Protein AF-A0A091CDE0-F1 (afdb_monomer_lite)

pLDDT: mean 95.18, std 4.23, range [71.25, 98.69]

Secondary structure (DSSP, 8-state):
--HHHHHHHHHHHHHHHHHGGGG-SSHHHHHHHHHHHHHHHHHHHHHHHHT--PPPTTS-S---HHHHHHHHHHHHHHHHHHHHHHHHHHHHTT--SS-HHHHHHHHHHHH-TTHHHIIIIIHHHHHIIIIIIIHHHHHHTTT-HHHHHHHHHHHHHHHT-SS-HHHHHHHHHHHHTT-

InterPro domains:
  IPR003675 CAAX prenyl protease 2/Lysostaphin resistance protein A-like domain [PF02517] (112-179)
  IPR052710 CAAX motif-specific protease [PTHR36435] (24-179)

Radius of gyration: 16.87 Å; chains: 1; bounding box: 42×38×42 Å

Structure (mmCIF, N/CA/C/O backbone):
data_AF-A0A091CDE0-F1
#
_entry.id   AF-A0A091CDE0-F1
#
loop_
_atom_site.group_PDB
_atom_site.id
_atom_site.type_symbol
_atom_site.label_atom_id
_atom_site.label_alt_id
_atom_site.label_comp_id
_atom_site.label_asym_id
_atom_site.label_entity_id
_atom_site.label_seq_id
_atom_site.pdbx_PDB_ins_code
_atom_site.Cartn_x
_atom_site.Cartn_y
_atom_site.Cartn_z
_atom_site.occupancy
_atom_site.B_iso_or_equiv
_atom_site.auth_seq_id
_atom_site.auth_comp_id
_atom_site.auth_asym_id
_atom_site.auth_atom_id
_atom_site.pdbx_PDB_model_num
ATOM 1 N N . MET A 1 1 ? 10.841 12.534 -13.797 1.00 86.00 1 MET A N 1
ATOM 2 C CA . MET A 1 1 ? 11.511 13.018 -12.560 1.00 86.00 1 MET A CA 1
ATOM 3 C C . MET A 1 1 ? 12.587 12.010 -12.140 1.00 86.00 1 MET A C 1
ATOM 5 O O . MET A 1 1 ? 12.457 10.845 -12.487 1.00 86.00 1 MET A O 1
ATOM 9 N N . SER A 1 2 ? 13.660 12.401 -11.434 1.00 90.38 2 SER A N 1
ATOM 10 C CA . SER A 1 2 ? 14.624 11.398 -10.933 1.00 90.38 2 SER A CA 1
ATOM 11 C C . SER A 1 2 ? 13.955 10.455 -9.927 1.00 90.38 2 SER A C 1
ATOM 13 O O . SER A 1 2 ? 13.035 10.876 -9.219 1.00 90.38 2 SER A O 1
ATOM 15 N N . ILE A 1 3 ? 14.416 9.200 -9.843 1.00 90.62 3 ILE A N 1
ATOM 16 C CA . ILE A 1 3 ? 13.847 8.210 -8.913 1.00 90.62 3 ILE A CA 1
ATOM 17 C C . ILE A 1 3 ? 13.891 8.711 -7.465 1.00 90.62 3 ILE A C 1
ATOM 19 O O . ILE A 1 3 ? 12.894 8.641 -6.767 1.00 90.62 3 ILE A O 1
ATOM 23 N N . GLN A 1 4 ? 14.982 9.366 -7.064 1.00 91.19 4 GLN A N 1
ATOM 24 C CA . GLN A 1 4 ? 15.152 9.941 -5.725 1.00 91.19 4 GLN A CA 1
ATOM 25 C C . GLN A 1 4 ? 14.082 10.988 -5.386 1.00 91.19 4 GLN A C 1
ATOM 27 O O . GLN A 1 4 ? 13.501 10.956 -4.304 1.00 91.19 4 GLN A O 1
ATOM 32 N N . LYS A 1 5 ? 13.789 11.912 -6.314 1.00 93.00 5 LYS A N 1
ATOM 33 C CA . LYS A 1 5 ? 12.754 12.936 -6.103 1.00 93.00 5 LYS A CA 1
ATOM 34 C C . LYS A 1 5 ? 11.362 12.306 -6.064 1.00 93.00 5 LYS A C 1
ATOM 36 O O . LYS A 1 5 ? 10.558 12.673 -5.215 1.00 93.00 5 LYS A O 1
ATOM 41 N N . TYR A 1 6 ? 11.092 11.339 -6.941 1.00 95.38 6 TYR A N 1
ATOM 42 C CA . TYR A 1 6 ? 9.847 10.570 -6.911 1.00 95.38 6 TYR A CA 1
ATOM 43 C C . TYR A 1 6 ? 9.654 9.835 -5.589 1.00 95.38 6 TYR A C 1
ATOM 45 O O . TYR A 1 6 ? 8.596 9.973 -4.976 1.00 95.38 6 TYR A O 1
ATOM 53 N N . SER A 1 7 ? 10.677 9.115 -5.127 1.00 95.81 7 SER A N 1
ATOM 54 C CA . SER A 1 7 ? 10.634 8.388 -3.866 1.00 95.81 7 SER A CA 1
ATOM 55 C C . SER A 1 7 ? 10.387 9.335 -2.698 1.00 95.81 7 SER A C 1
ATOM 57 O O . SER A 1 7 ? 9.494 9.079 -1.897 1.00 95.81 7 SER A O 1
ATOM 59 N N . LEU A 1 8 ? 11.095 10.469 -2.646 1.00 96.06 8 LEU A N 1
ATOM 60 C CA . LEU A 1 8 ? 10.907 11.480 -1.606 1.00 96.06 8 LEU A CA 1
ATOM 61 C C . LEU A 1 8 ? 9.466 12.006 -1.565 1.00 96.06 8 LEU A C 1
ATOM 63 O O . LEU A 1 8 ? 8.851 12.003 -0.503 1.00 96.06 8 LEU A O 1
ATOM 67 N N . PHE A 1 9 ? 8.914 12.439 -2.704 1.00 97.19 9 PHE A N 1
ATOM 68 C CA . PHE A 1 9 ? 7.550 12.972 -2.746 1.00 97.19 9 PHE A CA 1
ATOM 69 C C . PHE A 1 9 ? 6.497 11.908 -2.430 1.00 97.19 9 PHE A C 1
ATOM 71 O O . PHE A 1 9 ? 5.552 12.195 -1.702 1.00 97.19 9 PHE A O 1
ATOM 78 N N . THR A 1 10 ? 6.673 10.680 -2.920 1.00 97.81 10 THR A N 1
ATOM 79 C CA . THR A 1 10 ? 5.754 9.566 -2.641 1.00 97.81 10 THR A CA 1
ATOM 80 C C . THR A 1 10 ? 5.746 9.228 -1.150 1.00 97.81 10 THR A C 1
ATOM 82 O O . THR A 1 10 ? 4.685 9.166 -0.536 1.00 97.81 10 THR A O 1
ATOM 85 N N . ILE A 1 11 ? 6.923 9.096 -0.530 1.00 98.12 11 ILE A N 1
ATOM 86 C CA . ILE A 1 11 ? 7.050 8.831 0.910 1.00 98.12 11 ILE A CA 1
ATOM 87 C C . ILE A 1 11 ? 6.465 9.990 1.726 1.00 98.12 11 ILE A C 1
ATOM 89 O O . ILE A 1 11 ? 5.747 9.755 2.694 1.00 98.12 11 ILE A O 1
ATOM 93 N N . LEU A 1 12 ? 6.709 11.241 1.325 1.00 98.25 12 LEU A N 1
ATOM 94 C CA . LEU A 1 12 ? 6.153 12.408 2.010 1.00 98.25 12 LEU A CA 1
ATOM 95 C C . LEU A 1 12 ? 4.619 12.431 1.948 1.00 98.25 12 LEU A C 1
ATOM 97 O O . LEU A 1 12 ? 3.977 12.653 2.972 1.00 98.25 12 LEU A O 1
ATOM 101 N N . LEU A 1 13 ? 4.029 12.169 0.777 1.00 98.38 13 LEU A N 1
ATOM 102 C CA . LEU A 1 13 ? 2.575 12.068 0.620 1.00 98.38 13 LEU A CA 1
ATOM 103 C C . LEU A 1 13 ? 1.995 10.965 1.509 1.00 98.38 13 LEU A C 1
ATOM 105 O O . LEU A 1 13 ? 0.970 11.186 2.152 1.00 98.38 13 LEU A O 1
ATOM 109 N N . TYR A 1 14 ? 2.668 9.815 1.590 1.00 98.31 14 TYR A N 1
ATOM 110 C CA . TYR A 1 14 ? 2.259 8.723 2.468 1.00 98.31 14 TYR A CA 1
ATOM 111 C C . TYR A 1 14 ? 2.285 9.128 3.938 1.00 98.31 14 TYR A C 1
ATOM 113 O O . TYR A 1 14 ? 1.293 8.949 4.630 1.00 98.31 14 TYR A O 1
ATOM 121 N N . ILE A 1 15 ? 3.385 9.725 4.406 1.00 98.06 15 ILE A N 1
ATOM 122 C CA . ILE A 1 15 ? 3.530 10.193 5.792 1.00 98.06 15 ILE A CA 1
ATOM 123 C C . ILE A 1 15 ? 2.433 11.210 6.127 1.00 98.06 15 ILE A C 1
ATOM 125 O O . ILE A 1 15 ? 1.792 11.095 7.169 1.00 98.06 15 ILE A O 1
ATOM 129 N N . ILE A 1 16 ? 2.172 12.174 5.240 1.00 98.25 16 ILE A N 1
ATOM 130 C CA . ILE A 1 16 ? 1.110 13.168 5.439 1.00 98.25 16 ILE A CA 1
ATOM 131 C C . ILE A 1 16 ? -0.255 12.482 5.549 1.00 98.25 16 ILE A C 1
ATOM 133 O O . ILE A 1 16 ? -0.997 12.763 6.487 1.00 98.25 16 ILE A O 1
ATOM 137 N N . ALA A 1 17 ? -0.585 11.576 4.626 1.00 98.19 17 ALA A N 1
ATOM 138 C CA . ALA A 1 17 ? -1.868 10.880 4.633 1.00 98.19 17 ALA A CA 1
ATOM 139 C C . ALA A 1 17 ? -2.025 9.932 5.835 1.00 98.19 17 ALA A C 1
ATOM 141 O O . ALA A 1 17 ? -3.109 9.853 6.413 1.00 98.19 17 ALA A O 1
ATOM 142 N N . PHE A 1 18 ? -0.947 9.256 6.241 1.00 96.62 18 PHE A N 1
ATOM 143 C CA . PHE A 1 18 ? -0.911 8.328 7.370 1.00 96.62 18 PHE A CA 1
ATOM 144 C C . PHE A 1 18 ? -1.087 9.046 8.711 1.00 96.62 18 PHE A C 1
ATOM 146 O O . PHE A 1 18 ? -1.858 8.593 9.552 1.00 96.62 18 PHE A O 1
ATOM 153 N N . PHE A 1 19 ? -0.420 10.187 8.906 1.00 97.31 19 PHE A N 1
ATOM 154 C CA . PHE A 1 19 ? -0.471 10.939 10.163 1.00 97.31 19 PHE A CA 1
ATOM 155 C C . PHE A 1 19 ? -1.555 12.024 10.208 1.00 97.31 19 PHE A C 1
ATOM 157 O O . PHE A 1 19 ? -1.829 12.552 11.286 1.00 97.31 19 PHE A O 1
ATOM 164 N N . SER A 1 20 ? -2.235 12.338 9.097 1.00 97.19 20 SER A N 1
ATOM 165 C CA . SER A 1 20 ? -3.336 13.313 9.095 1.00 97.19 20 SER A CA 1
ATOM 166 C C . SER A 1 20 ? -4.438 13.052 10.137 1.00 97.19 20 SER A C 1
ATOM 168 O O . SER A 1 20 ? -4.946 14.029 10.692 1.00 97.19 20 SER A O 1
ATOM 170 N N . PRO A 1 21 ? -4.814 11.797 10.474 1.00 96.44 21 PRO A N 1
ATOM 171 C CA . PRO A 1 21 ? -5.865 11.543 11.458 1.00 96.44 21 PRO A CA 1
ATOM 172 C C . PRO A 1 21 ? -5.508 11.971 12.892 1.00 96.44 21 PRO A C 1
ATOM 174 O O . PRO A 1 21 ? -6.423 12.100 13.704 1.00 96.44 21 PRO A O 1
ATOM 177 N N . ILE A 1 22 ? -4.227 12.234 13.207 1.00 96.19 22 ILE A N 1
ATOM 178 C CA . ILE A 1 22 ? -3.777 12.730 14.527 1.00 96.19 22 ILE A CA 1
ATOM 179 C C . ILE A 1 22 ? -4.340 14.122 14.831 1.00 96.19 22 ILE A C 1
ATOM 181 O O . ILE A 1 22 ? -4.568 14.463 15.988 1.00 96.19 22 ILE A O 1
ATOM 185 N N . PHE A 1 23 ? -4.603 14.926 13.801 1.00 95.50 23 PHE A N 1
ATOM 186 C CA . PHE A 1 23 ? -5.146 16.276 13.967 1.00 95.50 23 PHE A CA 1
ATOM 187 C C . PHE A 1 23 ? -6.672 16.296 14.152 1.00 95.50 23 PHE A C 1
ATOM 189 O O . PHE A 1 23 ? -7.253 17.361 14.357 1.00 95.50 23 PHE A O 1
ATOM 196 N N . ALA A 1 24 ? -7.341 15.142 14.068 1.00 96.81 24 ALA A N 1
ATOM 197 C CA . ALA A 1 24 ? -8.781 15.052 14.249 1.00 96.81 24 ALA A CA 1
ATOM 198 C C . ALA A 1 24 ? -9.162 15.056 15.737 1.00 96.81 24 ALA A C 1
ATOM 200 O O . ALA A 1 24 ? -8.594 14.330 16.547 1.00 96.81 24 ALA A O 1
ATOM 201 N N . THR A 1 25 ? -10.180 15.838 16.093 1.00 95.06 25 THR A N 1
ATOM 202 C CA . THR A 1 25 ? -10.609 16.026 17.490 1.00 95.06 25 THR A CA 1
ATOM 203 C C . THR A 1 25 ? -11.546 14.934 18.009 1.00 95.06 25 THR A C 1
ATOM 205 O O . THR A 1 25 ? -11.770 14.840 19.213 1.00 95.06 25 THR A O 1
ATOM 208 N N . THR A 1 26 ? -12.111 14.108 17.124 1.00 96.81 26 THR A N 1
ATOM 209 C CA . THR A 1 26 ? -13.025 13.011 17.475 1.00 96.8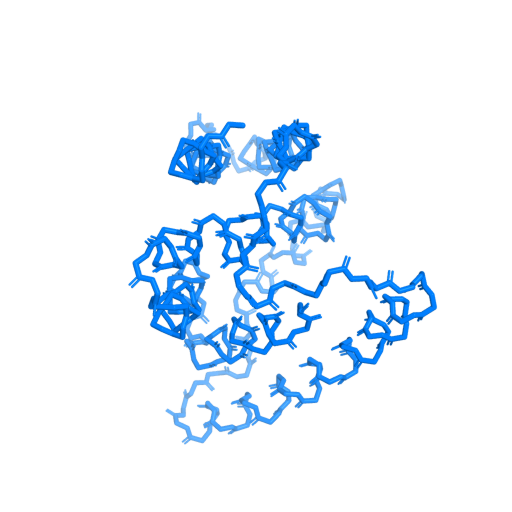1 26 THR A CA 1
ATOM 210 C C . THR A 1 26 ? -12.683 11.751 16.688 1.00 96.81 26 THR A C 1
ATOM 212 O O . THR A 1 26 ? -12.121 11.829 15.595 1.00 96.81 26 THR A O 1
ATOM 215 N N . SER A 1 27 ? -13.078 10.577 17.194 1.00 94.12 27 SER A N 1
ATOM 216 C CA . SER A 1 27 ? -12.892 9.307 16.476 1.00 94.12 27 SER A CA 1
ATOM 217 C C . SER A 1 27 ? -13.581 9.316 15.110 1.00 94.12 27 SER A C 1
ATOM 219 O O . SER A 1 27 ? -12.991 8.892 14.124 1.00 94.12 27 SER A O 1
ATOM 221 N N . GLN A 1 28 ? -14.789 9.887 15.019 1.00 95.56 28 GLN A N 1
ATOM 222 C CA . GLN A 1 28 ? -15.506 10.010 13.748 1.00 95.56 28 GLN A CA 1
ATOM 223 C C . GLN A 1 28 ? -14.761 10.896 12.742 1.00 95.56 28 GLN A C 1
ATOM 225 O O . GLN A 1 28 ? -14.647 10.522 11.571 1.00 95.56 28 GLN A O 1
ATOM 230 N N . ALA A 1 29 ? -14.238 12.040 13.193 1.00 97.12 29 ALA A N 1
ATOM 231 C CA . ALA A 1 29 ? -13.419 12.910 12.359 1.00 97.12 29 ALA A CA 1
ATOM 232 C C . ALA A 1 29 ? -12.105 12.225 11.958 1.00 97.12 29 ALA A C 1
ATOM 234 O O . ALA A 1 29 ? -11.667 12.388 10.827 1.00 97.12 29 ALA A O 1
ATOM 235 N N . SER A 1 30 ? -11.502 11.416 12.833 1.00 97.50 30 SER A N 1
ATOM 236 C CA . SER A 1 30 ? -10.282 10.656 12.536 1.00 97.50 30 SER A CA 1
ATOM 237 C C . SER A 1 30 ? -10.511 9.643 11.408 1.00 97.50 30 SER A C 1
ATOM 239 O O . SER A 1 30 ? -9.764 9.627 10.428 1.00 97.50 30 SER A O 1
ATOM 241 N N . THR A 1 31 ? -11.605 8.877 11.462 1.00 97.56 31 THR A N 1
ATOM 242 C CA . THR A 1 31 ? -11.987 7.929 10.400 1.00 97.56 31 THR A CA 1
ATOM 243 C C . THR A 1 31 ? -12.314 8.637 9.083 1.00 97.56 31 THR A C 1
ATOM 245 O O . THR A 1 31 ? -11.870 8.203 8.018 1.00 97.56 31 THR A O 1
ATOM 248 N N . THR A 1 32 ? -13.018 9.773 9.139 1.00 97.88 32 THR A N 1
ATOM 249 C CA . THR A 1 32 ? -13.326 10.579 7.943 1.00 97.88 32 THR A CA 1
ATOM 250 C C . THR A 1 32 ? -12.050 11.144 7.318 1.00 97.88 32 THR A C 1
ATOM 252 O O . THR A 1 32 ? -11.841 11.008 6.114 1.00 97.88 32 THR A O 1
ATOM 255 N N . THR A 1 33 ? -11.163 11.715 8.136 1.00 98.25 33 THR A N 1
ATOM 256 C CA . THR A 1 33 ? -9.860 12.236 7.704 1.00 98.25 33 THR A CA 1
ATOM 257 C C . THR A 1 33 ? -9.015 11.139 7.073 1.00 98.25 33 THR A C 1
ATOM 259 O O . THR A 1 33 ? -8.488 11.363 5.993 1.00 98.25 33 THR A O 1
ATOM 262 N N . THR A 1 34 ? -8.950 9.949 7.683 1.00 98.06 34 THR A N 1
ATOM 263 C CA . THR A 1 34 ? -8.248 8.784 7.108 1.00 98.06 34 THR A CA 1
ATOM 264 C C . THR A 1 34 ? -8.829 8.412 5.747 1.00 98.06 34 THR A C 1
ATOM 266 O O . THR A 1 34 ? -8.095 8.202 4.788 1.00 98.06 34 THR A O 1
ATOM 269 N N . THR A 1 35 ? -10.161 8.380 5.635 1.00 98.38 35 THR A N 1
ATOM 270 C CA . THR A 1 35 ? -10.839 8.033 4.380 1.00 98.38 35 THR A CA 1
ATOM 271 C C . THR A 1 35 ? -10.470 8.997 3.261 1.00 98.38 35 THR A C 1
ATOM 273 O O . THR A 1 35 ? -10.070 8.576 2.177 1.00 98.38 35 THR A O 1
ATOM 276 N N . VAL A 1 36 ? -10.573 10.298 3.527 1.00 98.50 36 VAL A N 1
ATOM 277 C CA . VAL A 1 36 ? -10.267 11.333 2.536 1.00 98.50 36 VAL A CA 1
ATOM 278 C C . VAL A 1 36 ? -8.776 11.357 2.214 1.00 98.50 36 VAL A C 1
ATOM 280 O O . VAL A 1 36 ? -8.419 11.418 1.039 1.00 98.50 36 VAL A O 1
ATOM 283 N N . SER A 1 37 ? -7.903 11.290 3.222 1.00 98.50 37 SER A N 1
ATOM 284 C CA . SER A 1 37 ? -6.459 11.387 3.020 1.00 98.50 37 SER A CA 1
ATOM 285 C C . SER A 1 37 ? -5.899 10.188 2.263 1.00 98.50 37 SER A C 1
ATOM 287 O O . SER A 1 37 ? -5.033 10.385 1.416 1.00 98.50 37 SER A O 1
ATOM 289 N N . TYR A 1 38 ? -6.417 8.976 2.488 1.00 98.56 38 TYR A N 1
ATOM 290 C CA . TYR A 1 38 ? -5.952 7.780 1.782 1.00 98.56 38 TYR A CA 1
ATOM 291 C C . TYR A 1 38 ? -6.407 7.781 0.323 1.00 98.56 38 TYR A C 1
ATOM 293 O O . TYR A 1 38 ? -5.623 7.502 -0.580 1.00 98.56 38 TYR A O 1
ATOM 301 N N . LEU A 1 39 ? -7.661 8.155 0.055 1.00 98.69 39 LEU A N 1
ATOM 302 C CA . LEU A 1 39 ? -8.152 8.257 -1.321 1.00 98.69 39 LEU A CA 1
ATOM 303 C C . LEU A 1 39 ? -7.440 9.373 -2.093 1.00 98.69 39 LEU A C 1
ATOM 305 O O . LEU A 1 39 ? -7.023 9.169 -3.233 1.00 98.69 39 LEU A O 1
ATOM 309 N N . LEU A 1 40 ? -7.251 10.537 -1.469 1.00 98.62 40 LEU A N 1
ATOM 310 C CA . LEU A 1 40 ? -6.504 11.635 -2.075 1.00 98.62 40 LEU A CA 1
ATOM 311 C C . LEU A 1 40 ? -5.031 11.260 -2.276 1.00 98.62 40 LEU A C 1
ATOM 313 O O . LEU A 1 40 ? -4.483 11.518 -3.343 1.00 98.62 40 LEU A O 1
ATOM 317 N N . GLY A 1 41 ? -4.404 10.628 -1.283 1.00 98.56 41 GLY A N 1
ATOM 318 C CA . GLY A 1 41 ? -3.031 10.135 -1.354 1.00 98.56 41 GLY A CA 1
ATOM 319 C C . GLY A 1 41 ? -2.839 9.164 -2.514 1.00 98.56 41 GLY A C 1
ATOM 320 O O . GLY A 1 41 ? -1.934 9.363 -3.321 1.00 98.56 41 GLY A O 1
ATOM 321 N N . ALA A 1 42 ? -3.741 8.192 -2.667 1.00 98.62 42 ALA A N 1
ATOM 322 C CA . ALA A 1 42 ? -3.749 7.263 -3.793 1.00 98.62 42 ALA A CA 1
ATOM 323 C C . ALA A 1 42 ? -3.832 7.998 -5.140 1.00 98.62 42 ALA A C 1
ATOM 325 O O . ALA A 1 42 ? -2.995 7.775 -6.014 1.00 98.62 42 ALA A O 1
ATOM 326 N N . VAL A 1 43 ? -4.780 8.928 -5.301 1.00 98.56 43 VAL A N 1
ATOM 327 C CA . VAL A 1 43 ? -4.919 9.722 -6.536 1.00 98.56 43 VAL A CA 1
ATOM 328 C C . VAL A 1 43 ? -3.654 10.532 -6.823 1.00 98.56 43 VAL A C 1
ATOM 330 O O . VAL A 1 43 ? -3.147 10.507 -7.944 1.00 98.56 43 VAL A O 1
ATOM 333 N N . LEU A 1 44 ? -3.103 11.223 -5.823 1.00 98.31 44 LEU A N 1
ATOM 334 C CA . LEU A 1 44 ? -1.887 12.019 -5.983 1.00 98.31 44 LEU A CA 1
ATOM 335 C C . LEU A 1 44 ? -0.679 11.151 -6.350 1.00 98.31 44 LEU A C 1
ATOM 337 O O . LEU A 1 44 ? 0.110 11.556 -7.200 1.00 98.31 44 LEU A O 1
ATOM 341 N N . MET A 1 45 ? -0.542 9.955 -5.773 1.00 98.38 45 MET A N 1
ATOM 342 C CA . MET A 1 45 ? 0.534 9.024 -6.122 1.00 98.38 45 MET A CA 1
ATOM 343 C C . MET A 1 45 ? 0.373 8.445 -7.531 1.00 98.38 45 MET A C 1
ATOM 345 O O . MET A 1 45 ? 1.373 8.325 -8.238 1.00 98.38 45 MET A O 1
ATOM 349 N N . ILE A 1 46 ? -0.857 8.179 -7.988 1.00 97.75 46 ILE A N 1
ATOM 350 C CA . ILE A 1 46 ? -1.136 7.797 -9.384 1.00 97.75 46 ILE A CA 1
ATOM 351 C C . ILE A 1 46 ? -0.697 8.917 -10.336 1.00 97.75 46 ILE A C 1
ATOM 353 O O . ILE A 1 46 ? 0.018 8.662 -11.306 1.00 97.75 46 ILE A O 1
ATOM 357 N N . LEU A 1 47 ? -1.074 10.167 -10.049 1.00 96.81 47 LEU A N 1
ATOM 358 C CA . LEU A 1 47 ? -0.673 11.333 -10.848 1.00 96.81 47 LEU A CA 1
ATOM 359 C C . LEU A 1 47 ? 0.842 11.586 -10.795 1.00 96.81 47 LEU A C 1
ATOM 361 O O . LEU A 1 47 ? 1.444 12.050 -11.764 1.00 96.81 47 LEU A O 1
ATOM 365 N N . LEU A 1 48 ? 1.483 11.286 -9.669 1.00 95.62 48 LEU A N 1
ATOM 366 C CA . LEU A 1 48 ? 2.929 11.393 -9.530 1.00 95.62 48 LEU A CA 1
ATOM 367 C C . LEU A 1 48 ? 3.645 10.308 -10.350 1.00 95.62 48 LEU A C 1
ATOM 369 O O . LEU A 1 48 ? 4.657 10.591 -10.993 1.00 95.62 48 LEU A O 1
ATOM 373 N N . TYR A 1 49 ? 3.112 9.083 -10.354 1.00 94.62 49 TYR A N 1
ATOM 374 C CA . TYR A 1 49 ? 3.635 7.953 -11.118 1.00 94.62 49 TYR A CA 1
ATOM 375 C C . TYR A 1 49 ? 3.435 8.121 -12.624 1.00 94.62 49 TYR A C 1
ATOM 377 O O . TYR A 1 49 ? 4.329 7.755 -13.380 1.00 94.62 49 TYR A O 1
ATOM 385 N N . SER A 1 50 ? 2.319 8.697 -13.082 1.00 91.56 50 SER A N 1
ATOM 386 C CA . SER A 1 50 ? 2.045 8.872 -14.520 1.00 91.56 50 SER A CA 1
ATOM 387 C C . SER A 1 50 ? 3.104 9.717 -15.242 1.00 91.56 50 SER A C 1
ATOM 389 O O . SER A 1 50 ? 3.280 9.596 -16.450 1.00 91.56 50 SER A O 1
ATOM 391 N N . ASN A 1 51 ? 3.854 10.526 -14.491 1.00 87.00 51 ASN A N 1
ATOM 392 C CA . ASN A 1 51 ? 4.974 11.327 -14.977 1.00 87.00 51 ASN A CA 1
ATOM 393 C C . ASN A 1 51 ? 6.342 10.613 -14.883 1.00 87.00 51 ASN A C 1
ATOM 395 O O . ASN A 1 51 ? 7.378 11.241 -15.140 1.00 87.00 51 ASN A O 1
ATOM 399 N N . GLN A 1 52 ? 6.381 9.335 -14.480 1.00 87.06 52 GLN A N 1
ATOM 400 C CA . GLN A 1 52 ? 7.612 8.558 -14.354 1.00 87.06 52 GLN A CA 1
ATOM 401 C C . GLN A 1 52 ? 7.908 7.648 -15.534 1.00 87.06 52 GLN A C 1
ATOM 403 O O . GLN A 1 52 ? 7.097 6.836 -15.953 1.00 87.06 52 GLN A O 1
ATOM 408 N N . VAL A 1 53 ? 9.146 7.775 -16.011 1.00 83.62 53 VAL A N 1
ATOM 409 C CA . VAL A 1 53 ? 9.673 7.058 -17.179 1.00 83.62 53 VAL A CA 1
ATOM 410 C C . VAL A 1 53 ? 10.719 6.021 -16.765 1.00 83.62 53 VAL A C 1
ATOM 412 O O . VAL A 1 53 ? 10.923 5.030 -17.455 1.00 83.62 53 VAL A O 1
ATOM 415 N N . THR A 1 54 ? 11.384 6.233 -15.626 1.00 85.19 54 THR A N 1
ATOM 416 C CA . THR A 1 54 ? 12.376 5.298 -15.088 1.00 85.19 54 THR A CA 1
ATOM 417 C C . THR A 1 54 ? 11.674 4.137 -14.398 1.00 85.19 54 THR A C 1
ATOM 419 O O . THR A 1 54 ? 10.833 4.364 -13.521 1.00 85.19 54 THR A O 1
ATOM 422 N N . LYS A 1 55 ? 12.050 2.920 -14.787 1.00 86.25 55 LYS A N 1
ATOM 423 C CA . LYS A 1 55 ? 11.641 1.668 -14.150 1.00 86.25 55 LYS A CA 1
ATOM 424 C C . LYS A 1 55 ? 12.730 1.158 -13.213 1.00 86.25 55 LYS A C 1
ATOM 426 O O . LYS A 1 55 ? 13.893 1.531 -13.372 1.00 86.25 55 LYS A O 1
ATOM 431 N N . LEU A 1 56 ? 12.336 0.351 -12.237 1.00 90.06 56 LEU A N 1
ATOM 432 C CA . LEU A 1 56 ? 13.271 -0.342 -11.346 1.00 90.06 56 LEU A CA 1
ATOM 433 C C . LEU A 1 56 ? 13.810 -1.601 -12.026 1.00 90.06 56 LEU A C 1
ATOM 435 O O . LEU A 1 56 ? 13.153 -2.147 -12.910 1.00 90.06 56 LEU A O 1
ATOM 439 N N . THR A 1 57 ? 14.979 -2.100 -11.619 1.00 88.50 57 THR A N 1
ATOM 440 C CA . THR A 1 57 ? 15.623 -3.224 -12.330 1.00 88.50 57 THR A CA 1
ATOM 441 C C . THR A 1 57 ? 14.852 -4.543 -12.260 1.00 88.50 57 THR A C 1
ATOM 443 O O . THR A 1 57 ? 15.147 -5.451 -13.030 1.00 88.50 57 THR A O 1
ATOM 446 N N . PHE A 1 58 ? 13.917 -4.675 -11.317 1.00 86.94 58 PHE A N 1
ATOM 447 C CA . PHE A 1 58 ? 13.079 -5.864 -11.145 1.00 86.94 58 PHE A CA 1
ATOM 448 C C . PHE A 1 58 ? 11.665 -5.701 -11.718 1.00 86.94 58 PHE A C 1
ATOM 450 O O . PHE A 1 58 ? 10.914 -6.663 -11.710 1.00 86.94 58 PHE A O 1
ATOM 457 N N . GLU A 1 59 ? 11.297 -4.513 -12.213 1.00 88.88 59 GLU A N 1
ATOM 458 C CA . GLU A 1 59 ? 10.003 -4.304 -12.869 1.00 88.88 59 GLU A CA 1
ATOM 459 C C . GLU A 1 59 ? 10.051 -4.892 -14.289 1.00 88.88 59 GLU A C 1
ATOM 461 O O . GLU A 1 59 ? 10.918 -4.533 -15.092 1.00 88.88 59 GLU A O 1
ATOM 466 N N . ASN A 1 60 ? 9.098 -5.757 -14.640 1.00 81.94 60 ASN A N 1
ATOM 467 C CA . ASN A 1 60 ? 9.017 -6.290 -15.998 1.00 81.94 60 ASN A CA 1
ATOM 468 C C . ASN A 1 60 ? 8.697 -5.207 -17.039 1.00 81.94 60 ASN A C 1
ATOM 470 O O . ASN A 1 60 ? 7.760 -4.412 -16.912 1.00 81.94 60 ASN A O 1
ATOM 474 N N . ASP A 1 61 ? 9.452 -5.216 -18.141 1.00 71.25 61 ASP A N 1
ATOM 475 C CA . ASP A 1 61 ? 9.353 -4.166 -19.152 1.00 71.25 61 ASP A CA 1
ATOM 476 C C . ASP A 1 61 ? 8.072 -4.248 -20.001 1.00 71.25 61 ASP A C 1
ATOM 478 O O . ASP A 1 61 ? 7.555 -3.219 -20.456 1.00 71.25 61 ASP A O 1
ATOM 482 N N . HIS A 1 62 ? 7.533 -5.460 -20.166 1.00 73.75 62 HIS A N 1
ATOM 483 C CA . HIS A 1 62 ? 6.418 -5.769 -21.058 1.00 73.75 62 HIS A CA 1
ATOM 484 C C . HIS A 1 62 ? 5.483 -6.830 -20.463 1.00 73.75 62 HIS A C 1
ATOM 486 O O . HIS A 1 62 ? 5.530 -8.004 -20.830 1.00 73.75 62 HIS A O 1
ATOM 492 N N . SER A 1 63 ? 4.582 -6.407 -19.580 1.00 82.31 63 SER A N 1
ATOM 493 C CA . SER A 1 63 ? 3.505 -7.270 -19.087 1.00 82.31 63 SER A CA 1
ATOM 494 C C . SER A 1 63 ? 2.251 -7.081 -19.937 1.00 82.31 63 SER A C 1
ATOM 496 O O . SER A 1 63 ? 1.693 -5.986 -20.018 1.00 82.31 63 SER A O 1
ATOM 498 N N . SER A 1 64 ? 1.792 -8.148 -20.596 1.00 91.75 64 SER A N 1
ATOM 499 C CA . SER A 1 64 ? 0.498 -8.130 -21.283 1.00 91.75 64 SER A CA 1
ATOM 500 C C . SER A 1 64 ? -0.634 -8.003 -20.262 1.00 91.75 64 SER A C 1
ATOM 502 O O . SER A 1 64 ? -0.523 -8.497 -19.140 1.00 91.75 64 SER A O 1
ATOM 504 N N . LEU A 1 65 ? -1.759 -7.399 -20.654 1.00 92.25 65 LEU A N 1
ATOM 505 C CA . LEU A 1 65 ? -2.935 -7.286 -19.782 1.00 92.25 65 LEU A CA 1
ATOM 506 C C . LEU A 1 65 ? -3.395 -8.658 -19.260 1.00 92.25 65 LEU A C 1
ATOM 508 O O . LEU A 1 65 ? -3.795 -8.776 -18.108 1.00 92.25 65 LEU A O 1
ATOM 512 N N . VAL A 1 66 ? -3.265 -9.708 -20.077 1.00 93.75 66 VAL A N 1
ATOM 513 C CA . VAL A 1 66 ? -3.560 -11.089 -19.670 1.00 93.75 66 VAL A CA 1
ATOM 514 C C . VAL A 1 66 ? -2.617 -11.559 -18.561 1.00 93.75 66 VAL A C 1
ATOM 516 O O . VAL A 1 66 ? -3.090 -12.131 -17.587 1.00 93.75 66 VAL A O 1
ATOM 519 N N . SER A 1 67 ? -1.311 -11.292 -18.676 1.00 91.69 67 SER A N 1
ATOM 520 C CA . SER A 1 67 ? -0.329 -11.634 -17.636 1.00 91.69 67 SER A CA 1
ATOM 521 C C . SER A 1 67 ? -0.621 -10.898 -16.327 1.00 91.69 67 SER A C 1
ATOM 523 O O . SER A 1 67 ? -0.645 -11.516 -15.268 1.00 91.69 67 SER A O 1
ATOM 525 N N . VAL A 1 68 ? -0.930 -9.598 -16.404 1.00 92.56 68 VAL A N 1
ATOM 526 C CA . VAL A 1 68 ? -1.282 -8.780 -15.231 1.00 92.56 68 VAL A CA 1
ATOM 527 C C . VAL A 1 68 ? -2.534 -9.319 -14.540 1.00 92.56 68 VAL A C 1
ATOM 529 O O . VAL A 1 68 ? -2.534 -9.494 -13.326 1.00 92.56 68 VAL A O 1
ATOM 532 N N . LEU A 1 69 ? -3.592 -9.631 -15.294 1.00 94.44 69 LEU A N 1
ATOM 533 C CA . LEU A 1 69 ? -4.812 -10.209 -14.722 1.00 94.44 69 LEU A CA 1
ATOM 534 C C . LEU A 1 69 ? -4.572 -11.607 -14.147 1.00 94.44 69 LEU A C 1
ATOM 536 O O . LEU A 1 69 ? -5.089 -11.922 -13.077 1.00 94.44 69 LEU A O 1
ATOM 540 N N . PHE A 1 70 ? -3.783 -12.435 -14.833 1.00 94.69 70 PHE A N 1
ATOM 541 C CA . PHE A 1 70 ? -3.433 -13.772 -14.367 1.00 94.69 70 PHE A CA 1
ATOM 542 C C . PHE A 1 70 ? -2.698 -13.708 -13.027 1.00 94.69 70 PHE A C 1
ATOM 544 O O . PHE A 1 70 ? -3.158 -14.308 -12.058 1.00 94.69 70 PHE A O 1
ATOM 551 N N . TRP A 1 71 ? -1.612 -12.936 -12.943 1.00 93.75 71 TRP A N 1
ATOM 552 C CA . TRP A 1 71 ? -0.845 -12.783 -11.708 1.00 93.75 71 TRP A CA 1
ATOM 553 C C . TRP A 1 71 ? -1.609 -12.027 -10.625 1.00 93.75 71 TRP A C 1
ATOM 555 O O . TRP A 1 71 ? -1.452 -12.360 -9.457 1.00 93.75 71 TRP A O 1
ATOM 565 N N . GLY A 1 72 ? -2.495 -11.095 -10.982 1.00 92.69 72 GLY A N 1
ATOM 566 C CA . GLY A 1 72 ? -3.397 -10.448 -10.030 1.00 92.69 72 GLY A CA 1
ATOM 567 C C . GLY A 1 72 ? -4.352 -11.445 -9.367 1.00 92.69 72 GLY A C 1
ATOM 568 O O . GLY A 1 72 ? -4.464 -11.475 -8.145 1.00 92.69 72 GLY A O 1
ATOM 569 N N . ILE A 1 73 ? -5.002 -12.314 -10.148 1.00 95.44 73 ILE A N 1
ATOM 570 C CA . ILE A 1 73 ? -5.937 -13.320 -9.619 1.00 95.44 73 ILE A CA 1
ATOM 571 C C . ILE A 1 73 ? -5.188 -14.420 -8.863 1.00 95.44 73 ILE A C 1
ATOM 573 O O . ILE A 1 73 ? -5.540 -14.744 -7.730 1.00 95.44 73 ILE A O 1
ATOM 577 N N . VAL A 1 74 ? -4.147 -14.996 -9.466 1.00 96.81 74 VAL A N 1
ATOM 578 C CA . VAL A 1 74 ? -3.340 -16.055 -8.840 1.00 96.81 74 VAL A CA 1
ATOM 579 C C . VAL A 1 74 ? -2.654 -15.532 -7.578 1.00 96.81 74 VAL A C 1
ATOM 581 O O . VAL A 1 74 ? -2.632 -16.225 -6.563 1.00 96.81 74 VAL A O 1
ATOM 584 N N . GLY A 1 75 ? -2.170 -14.291 -7.607 1.00 95.94 75 GLY A N 1
ATOM 585 C CA . GLY A 1 75 ? -1.551 -13.609 -6.477 1.00 95.94 75 GLY A CA 1
ATOM 586 C C . GLY A 1 75 ? -2.464 -13.518 -5.258 1.00 95.94 75 GLY A C 1
ATOM 587 O O . GLY A 1 75 ? -1.983 -13.727 -4.150 1.00 95.94 75 GLY A O 1
ATOM 588 N N . ILE A 1 76 ? -3.777 -13.316 -5.437 1.00 95.50 76 ILE A N 1
ATOM 589 C CA . ILE A 1 76 ? -4.747 -13.337 -4.326 1.00 95.50 76 ILE A CA 1
ATOM 590 C C . ILE A 1 76 ? -4.758 -14.709 -3.640 1.00 95.50 76 ILE A C 1
ATOM 592 O O . ILE A 1 76 ? -4.633 -14.792 -2.418 1.00 95.50 76 ILE A O 1
ATOM 596 N N . PHE A 1 77 ? -4.868 -15.798 -4.407 1.00 97.50 77 PHE A N 1
ATOM 597 C CA . PHE A 1 77 ? -4.882 -17.150 -3.836 1.00 97.50 77 PHE A CA 1
ATOM 598 C C . PHE A 1 77 ? -3.551 -17.506 -3.168 1.00 97.50 77 PHE A C 1
ATOM 600 O O . PHE A 1 77 ? -3.544 -18.090 -2.083 1.00 97.50 77 PHE A O 1
ATOM 607 N N . LEU A 1 78 ? -2.431 -17.122 -3.785 1.00 97.88 78 LEU A N 1
ATOM 608 C CA . LEU A 1 78 ? -1.099 -17.316 -3.216 1.00 97.88 78 LEU A CA 1
ATOM 609 C C . LEU A 1 78 ? -0.903 -16.510 -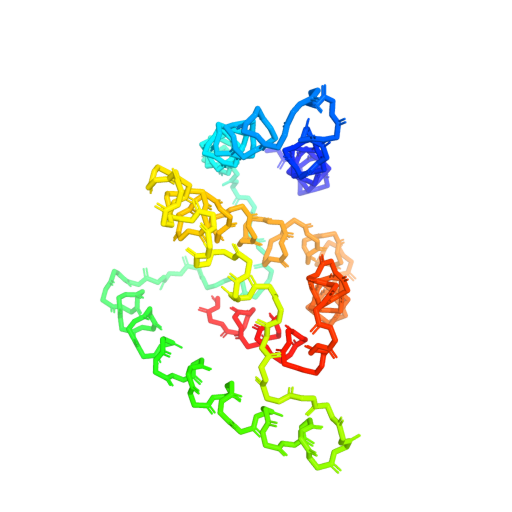1.928 1.00 97.88 78 LEU A C 1
ATOM 611 O O . LEU A 1 78 ? -0.347 -17.044 -0.972 1.00 97.88 78 LEU A O 1
ATOM 615 N N . ALA A 1 79 ? -1.398 -15.272 -1.863 1.00 97.38 79 ALA A N 1
ATOM 616 C CA . ALA A 1 79 ? -1.332 -14.444 -0.663 1.00 97.38 79 ALA A CA 1
ATOM 617 C C . ALA A 1 79 ? -2.149 -15.043 0.487 1.00 97.38 79 ALA A C 1
ATOM 619 O O . ALA A 1 79 ? -1.648 -15.127 1.605 1.00 97.38 79 ALA A O 1
ATOM 620 N N . ILE A 1 80 ? -3.365 -15.531 0.215 1.00 96.88 80 ILE A N 1
ATOM 621 C CA . ILE A 1 80 ? -4.204 -16.216 1.214 1.00 96.88 80 ILE A CA 1
ATOM 622 C C . ILE A 1 80 ? -3.516 -17.491 1.718 1.00 96.88 80 ILE A C 1
ATOM 624 O O . ILE A 1 80 ? -3.502 -17.767 2.922 1.00 96.88 80 ILE A O 1
ATOM 628 N N . PHE A 1 81 ? -2.923 -18.270 0.811 1.00 97.88 81 PHE A N 1
ATOM 629 C CA . PHE A 1 81 ? -2.178 -19.472 1.171 1.00 97.88 81 PHE A CA 1
ATOM 630 C C . PHE A 1 81 ? -0.955 -19.142 2.036 1.00 97.88 81 PHE A C 1
ATOM 632 O O . PHE A 1 81 ? -0.785 -19.729 3.106 1.00 97.88 81 PHE A O 1
ATOM 639 N N . LEU A 1 82 ? -0.148 -18.161 1.621 1.00 97.94 82 LEU A N 1
ATOM 640 C CA . LEU A 1 82 ? 1.011 -17.687 2.371 1.00 97.94 82 LEU A CA 1
ATOM 641 C C . LEU A 1 82 ? 0.600 -17.182 3.755 1.00 97.94 82 LEU A C 1
ATOM 643 O O . LEU A 1 82 ? 1.187 -17.596 4.749 1.00 97.94 82 LEU A O 1
ATOM 647 N N . GLN A 1 83 ? -0.444 -16.357 3.836 1.00 96.56 83 GLN A N 1
ATOM 648 C CA . GLN A 1 83 ? -0.986 -15.876 5.102 1.00 96.56 83 GLN A CA 1
ATOM 649 C C . GLN A 1 83 ? -1.375 -17.038 6.017 1.00 96.56 83 GLN A C 1
ATOM 651 O O . GLN A 1 83 ? -1.000 -17.048 7.185 1.00 96.56 83 GLN A O 1
ATOM 656 N N . THR A 1 84 ? -2.079 -18.041 5.490 1.00 95.75 84 THR A N 1
ATOM 657 C CA . THR A 1 84 ? -2.503 -19.212 6.271 1.00 95.75 84 THR A CA 1
ATOM 658 C C . THR A 1 84 ? -1.307 -19.965 6.852 1.00 95.75 84 THR A C 1
ATOM 660 O O . THR A 1 84 ? -1.316 -20.301 8.035 1.00 95.75 84 THR A O 1
ATOM 663 N N . LEU A 1 85 ? -0.265 -20.199 6.049 1.00 97.19 85 LEU A N 1
ATOM 664 C CA . LEU A 1 85 ? 0.953 -20.865 6.511 1.00 97.19 85 LEU A CA 1
ATOM 665 C C . LEU A 1 85 ? 1.690 -20.042 7.569 1.00 97.19 85 LEU A C 1
ATOM 667 O O . LEU A 1 85 ? 2.075 -20.574 8.608 1.00 97.19 85 LEU A O 1
ATOM 671 N N . ILE A 1 86 ? 1.875 -18.744 7.328 1.00 97.50 86 ILE A N 1
ATOM 672 C CA . ILE A 1 86 ? 2.639 -17.886 8.234 1.00 97.50 86 ILE A CA 1
ATOM 673 C C . ILE A 1 86 ? 1.907 -17.681 9.561 1.00 97.50 86 ILE A C 1
ATOM 675 O O . ILE A 1 86 ? 2.547 -17.756 10.605 1.00 97.50 86 ILE A O 1
ATOM 679 N N . MET A 1 87 ? 0.580 -17.526 9.557 1.00 95.12 87 MET A N 1
ATOM 680 C CA . MET A 1 87 ? -0.195 -17.434 10.800 1.00 95.12 87 MET A CA 1
ATOM 681 C C . MET A 1 87 ? -0.075 -18.704 11.654 1.00 95.12 87 MET A C 1
ATOM 683 O O . MET A 1 87 ? -0.008 -18.602 12.873 1.00 95.12 87 MET A O 1
ATOM 687 N N . GLN A 1 88 ? 0.002 -19.897 11.049 1.00 95.38 88 GLN A N 1
ATOM 688 C CA . GLN A 1 88 ? 0.245 -21.139 11.800 1.00 95.38 88 GLN A CA 1
ATOM 689 C C . GLN A 1 88 ? 1.638 -21.153 12.441 1.00 95.38 88 GLN A C 1
ATOM 691 O O . GLN A 1 88 ? 1.797 -21.596 13.579 1.00 95.38 88 GLN A O 1
ATOM 696 N N . VAL A 1 89 ? 2.646 -20.644 11.727 1.00 96.62 89 VAL A N 1
ATOM 697 C CA . VAL A 1 89 ? 4.004 -20.493 12.264 1.00 96.62 89 VAL A CA 1
ATOM 698 C C . VAL A 1 89 ? 4.016 -19.484 13.413 1.00 96.62 89 VAL A C 1
ATOM 700 O O . VAL A 1 89 ? 4.535 -19.788 14.481 1.00 96.62 89 VAL A O 1
ATOM 703 N N . GLU A 1 90 ? 3.413 -18.309 13.244 1.00 95.75 90 GLU A N 1
ATOM 704 C CA . GLU A 1 90 ? 3.315 -17.291 14.296 1.00 95.75 90 GLU A CA 1
ATOM 705 C C . GLU A 1 90 ? 2.554 -17.810 15.527 1.00 95.75 90 GLU A C 1
ATOM 707 O O . GLU A 1 90 ? 2.991 -17.596 16.660 1.00 95.75 90 GLU A O 1
ATOM 712 N N . GLN A 1 91 ? 1.482 -18.578 15.320 1.00 95.31 91 GLN A N 1
ATOM 713 C CA . GLN A 1 91 ? 0.736 -19.229 16.395 1.00 95.31 91 GLN A CA 1
ATOM 714 C C . GLN A 1 91 ? 1.600 -20.217 17.184 1.00 95.31 91 GLN A C 1
ATOM 716 O O . GLN A 1 91 ? 1.498 -20.277 18.409 1.00 95.31 91 GLN A O 1
ATOM 721 N N . PHE A 1 92 ? 2.483 -20.965 16.516 1.00 95.00 92 PHE A N 1
ATOM 722 C CA . PHE A 1 92 ? 3.441 -21.842 17.194 1.00 95.00 92 PHE A CA 1
ATOM 723 C C . PHE A 1 92 ? 4.390 -21.059 18.119 1.00 95.00 92 PHE A C 1
ATOM 725 O O . PHE A 1 92 ? 4.773 -21.559 19.175 1.00 95.00 92 PHE A O 1
ATOM 732 N N . PHE A 1 93 ? 4.708 -19.808 17.774 1.00 94.88 93 PHE A N 1
ATOM 733 C CA . PHE A 1 93 ? 5.472 -18.883 18.620 1.00 94.88 93 PHE A CA 1
ATOM 734 C C . PHE A 1 93 ? 4.613 -18.110 19.639 1.00 94.88 93 PHE A C 1
ATOM 736 O O . PHE A 1 93 ? 5.128 -17.237 20.336 1.00 94.88 93 PHE A O 1
ATOM 743 N N . GLY A 1 94 ? 3.324 -18.439 19.767 1.00 93.81 94 GLY A N 1
ATOM 744 C CA . GLY A 1 94 ? 2.413 -17.843 20.746 1.00 93.81 94 GLY A CA 1
ATOM 745 C C . GLY A 1 94 ? 1.775 -16.520 20.314 1.00 93.81 94 GLY A C 1
ATOM 746 O O . GLY A 1 94 ? 1.169 -15.849 21.149 1.00 93.81 94 GLY A O 1
ATOM 747 N N . VAL A 1 95 ? 1.884 -16.134 19.040 1.00 94.31 95 VAL A N 1
ATOM 748 C CA . VAL A 1 95 ? 1.159 -14.976 18.498 1.00 94.31 95 VAL A CA 1
ATOM 749 C C . VAL A 1 95 ? -0.318 -15.359 18.309 1.00 94.31 95 VAL A C 1
ATOM 751 O O . VAL A 1 95 ? -0.602 -16.422 17.750 1.00 94.31 95 VAL A O 1
ATOM 754 N N . PRO A 1 96 ? -1.285 -14.544 18.769 1.00 92.00 96 PRO A N 1
ATOM 755 C CA . PRO A 1 96 ? -2.703 -14.804 18.527 1.00 92.00 96 PRO A CA 1
ATOM 756 C C . PRO A 1 96 ? -3.007 -14.900 17.029 1.00 92.00 96 PRO A C 1
ATOM 758 O O . PRO A 1 96 ? -2.441 -14.151 16.250 1.00 92.00 96 PRO A O 1
ATOM 761 N N . ILE A 1 97 ? -3.929 -15.778 16.618 1.00 89.12 97 ILE A N 1
ATOM 762 C CA . ILE A 1 97 ? -4.382 -15.839 15.210 1.00 89.12 97 ILE A CA 1
ATOM 763 C C . ILE A 1 97 ? -5.141 -14.557 14.821 1.00 89.12 97 ILE A C 1
ATOM 765 O O . ILE A 1 97 ? -5.196 -14.172 13.655 1.00 89.12 97 ILE A O 1
ATOM 769 N N . GLU A 1 98 ? -5.786 -13.926 15.798 1.00 90.75 98 GLU A N 1
ATOM 770 C CA . GLU A 1 98 ? -6.642 -12.770 15.585 1.00 90.75 98 GLU A CA 1
ATOM 771 C C . GLU A 1 98 ? -5.830 -11.488 15.359 1.00 90.75 98 GLU A C 1
ATOM 773 O O . GLU A 1 98 ? -5.139 -11.016 16.257 1.00 90.75 98 GLU A O 1
ATOM 778 N N . SER A 1 99 ? -6.011 -10.874 14.189 1.00 91.62 99 SER A N 1
ATOM 779 C CA . SER A 1 99 ? -5.463 -9.553 13.871 1.00 91.62 99 SER A CA 1
ATOM 780 C C . SER A 1 99 ? -6.333 -8.442 14.471 1.00 91.62 99 SER A C 1
ATOM 782 O O . SER A 1 99 ? -7.492 -8.244 14.074 1.00 91.62 99 SER A O 1
ATOM 784 N N . GLN A 1 100 ? -5.764 -7.667 15.395 1.00 92.25 100 GLN A N 1
ATOM 785 C CA . GLN A 1 100 ? -6.403 -6.488 15.982 1.00 92.25 100 GLN A CA 1
ATOM 786 C C . GLN A 1 100 ? -6.683 -5.423 14.912 1.00 92.25 100 GLN A C 1
ATOM 788 O O . GLN A 1 100 ? -7.727 -4.766 14.951 1.00 92.25 100 GLN A O 1
ATOM 793 N N . ASN A 1 101 ? -5.791 -5.281 13.932 1.00 92.31 101 ASN A N 1
ATOM 794 C CA . ASN A 1 101 ? -5.954 -4.417 12.769 1.00 92.31 101 ASN A CA 1
ATOM 795 C C . ASN A 1 101 ? -7.198 -4.802 11.958 1.00 92.31 101 ASN A C 1
ATOM 797 O O . ASN A 1 101 ? -8.059 -3.957 11.712 1.00 92.31 101 ASN A O 1
ATOM 801 N N . THR A 1 102 ? -7.362 -6.087 11.631 1.00 93.69 102 THR A N 1
ATOM 802 C CA . THR A 1 102 ? -8.532 -6.582 10.887 1.00 93.69 102 THR A CA 1
ATOM 803 C C . THR A 1 102 ? -9.827 -6.309 11.650 1.00 93.69 102 THR A C 1
ATOM 805 O O . THR A 1 102 ? -10.784 -5.774 11.087 1.00 93.69 102 THR A O 1
ATOM 808 N N . GLN A 1 103 ? -9.857 -6.598 12.955 1.00 95.75 103 GLN A N 1
ATOM 809 C CA . GLN A 1 103 ? -11.021 -6.310 13.798 1.00 95.75 103 GLN A CA 1
ATOM 810 C C . GLN A 1 103 ? -11.338 -4.807 13.855 1.00 95.75 103 GLN A C 1
ATOM 812 O O . GLN A 1 103 ? -12.507 -4.413 13.815 1.00 95.75 103 GLN A O 1
ATOM 817 N N . ASN A 1 104 ? -10.310 -3.957 13.925 1.00 95.12 104 ASN A N 1
ATOM 818 C CA . ASN A 1 104 ? -10.466 -2.505 13.918 1.00 95.12 104 ASN A CA 1
ATOM 819 C C . ASN A 1 104 ? -11.039 -2.006 12.589 1.00 95.12 104 ASN A C 1
ATOM 821 O O . ASN A 1 104 ? -11.992 -1.227 12.609 1.00 95.12 104 ASN A O 1
ATOM 825 N N . ILE A 1 105 ? -10.522 -2.486 11.456 1.00 96.38 105 ILE A N 1
ATOM 826 C CA . ILE A 1 105 ? -11.034 -2.144 10.124 1.00 96.38 105 ILE A CA 1
ATOM 827 C C . ILE A 1 105 ? -12.501 -2.561 10.000 1.00 96.38 105 ILE A C 1
ATOM 829 O O . ILE A 1 105 ? -13.330 -1.726 9.645 1.00 96.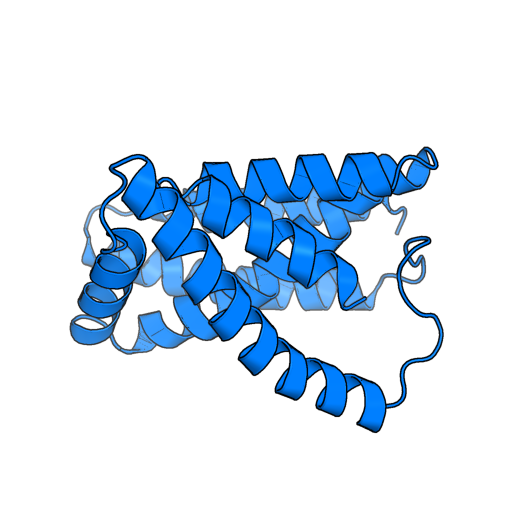38 105 ILE A O 1
ATOM 833 N N . ILE A 1 106 ? -12.852 -3.803 10.361 1.00 97.75 106 ILE A N 1
ATOM 834 C CA . ILE A 1 106 ? -14.243 -4.289 10.320 1.00 97.75 106 ILE A CA 1
ATOM 835 C C . ILE A 1 106 ? -15.153 -3.381 11.154 1.00 97.75 106 ILE A C 1
ATOM 837 O O . ILE A 1 106 ? -16.202 -2.948 10.676 1.00 97.75 106 ILE A O 1
ATOM 841 N N . ARG A 1 107 ? -14.744 -3.031 12.380 1.00 97.50 107 ARG A N 1
ATOM 842 C CA . ARG A 1 107 ? -15.518 -2.137 13.253 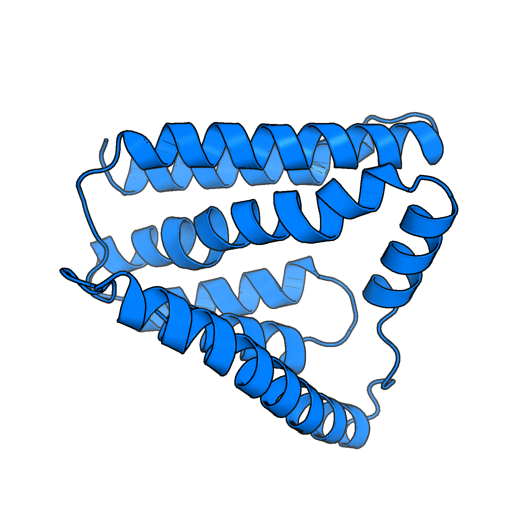1.00 97.50 107 ARG A CA 1
ATOM 843 C C . ARG A 1 107 ? -15.729 -0.760 12.621 1.00 97.50 107 ARG A C 1
ATOM 845 O O . ARG A 1 107 ? -16.850 -0.257 12.641 1.00 97.50 107 ARG A O 1
ATOM 852 N N . LEU A 1 108 ? -14.676 -0.160 12.065 1.00 97.69 108 LEU A N 1
ATOM 853 C CA . LEU A 1 108 ? -14.751 1.155 11.425 1.00 97.69 108 LEU A CA 1
ATOM 854 C C . LEU A 1 108 ? -15.635 1.133 10.177 1.00 97.69 108 LEU A C 1
ATOM 856 O O . LEU A 1 108 ? -16.425 2.052 9.998 1.00 97.69 108 LEU A O 1
ATOM 860 N N . VAL A 1 109 ? -15.571 0.077 9.362 1.00 98.12 109 VAL A N 1
ATOM 861 C CA . VAL A 1 109 ? -16.446 -0.091 8.191 1.00 98.12 109 VAL A CA 1
ATOM 862 C C . VAL A 1 109 ? -17.912 -0.214 8.608 1.00 98.12 109 VAL A C 1
ATOM 864 O O . VAL A 1 109 ? -18.771 0.427 8.008 1.00 98.12 109 VAL A O 1
ATOM 867 N N . LEU A 1 110 ? -18.219 -0.981 9.658 1.00 97.81 110 LEU A N 1
ATOM 868 C CA . LEU A 1 110 ? -19.594 -1.109 10.155 1.00 97.81 110 LEU A CA 1
ATOM 869 C C . LEU A 1 110 ? -20.150 0.218 10.699 1.00 97.81 110 LEU A C 1
ATOM 871 O O . LEU A 1 110 ? -21.350 0.461 10.604 1.00 97.81 110 LEU A O 1
ATOM 875 N N . GLN A 1 111 ? -19.293 1.081 11.252 1.00 96.81 111 GLN A N 1
ATOM 876 C CA . GLN A 1 111 ? -19.681 2.404 11.757 1.00 96.81 111 GLN A CA 1
ATOM 877 C C . GLN A 1 111 ? -19.737 3.473 10.656 1.00 96.81 111 GLN A C 1
ATOM 879 O O . GLN A 1 111 ? -20.593 4.355 10.687 1.00 96.81 111 GLN A O 1
ATOM 884 N N . GLN A 1 112 ? -18.815 3.417 9.697 1.00 97.44 112 GLN A N 1
ATOM 885 C CA . GLN A 1 112 ? -18.667 4.356 8.589 1.00 97.44 112 GLN A CA 1
ATOM 886 C C . GLN A 1 112 ? -18.342 3.581 7.305 1.00 97.44 112 GLN A C 1
ATOM 888 O O . GLN A 1 112 ? -17.170 3.430 6.958 1.00 97.44 112 GLN A O 1
ATOM 893 N N . PRO A 1 113 ? -19.357 3.126 6.549 1.00 97.44 113 PRO A N 1
ATOM 894 C CA . PRO A 1 113 ? -19.154 2.250 5.391 1.00 97.44 113 PRO A CA 1
ATOM 895 C C . PRO A 1 113 ? -18.191 2.791 4.328 1.00 97.44 113 PRO A C 1
ATOM 897 O O . PRO A 1 113 ? -17.483 2.017 3.690 1.00 97.44 113 PRO A O 1
ATOM 900 N N . LEU A 1 114 ? -18.098 4.117 4.170 1.00 97.62 114 LEU A N 1
ATOM 901 C CA . LEU A 1 114 ? -17.154 4.744 3.236 1.00 97.62 114 LEU A CA 1
ATOM 902 C C . LEU A 1 114 ? -15.681 4.482 3.590 1.00 97.62 114 LEU A C 1
ATOM 904 O O . LEU A 1 114 ? -14.840 4.503 2.693 1.00 97.62 114 LEU A O 1
ATOM 908 N N . PHE A 1 115 ? -15.366 4.163 4.849 1.00 98.31 115 PHE A N 1
ATOM 909 C CA . PHE A 1 115 ? -14.019 3.769 5.266 1.00 98.31 115 PHE A CA 1
ATOM 910 C C . PHE A 1 115 ? -13.532 2.499 4.549 1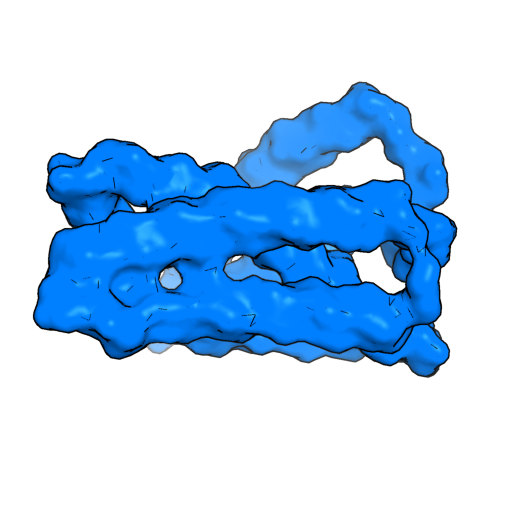.00 98.31 115 PHE A C 1
ATOM 912 O O . PHE A 1 115 ? -12.329 2.311 4.387 1.00 98.31 115 PHE A O 1
ATOM 919 N N . ALA A 1 116 ? -14.442 1.661 4.034 1.00 98.25 116 ALA A N 1
ATOM 920 C CA . ALA A 1 116 ? -14.072 0.505 3.218 1.00 98.25 116 ALA A CA 1
ATOM 921 C C . ALA A 1 116 ? -13.265 0.913 1.976 1.00 98.25 116 ALA A C 1
ATOM 923 O O . ALA A 1 116 ? -12.315 0.227 1.617 1.00 98.25 116 ALA A O 1
ATOM 924 N N . LEU A 1 117 ? -13.576 2.061 1.359 1.00 98.38 117 LEU A N 1
ATOM 925 C CA . LEU A 1 117 ? -12.804 2.577 0.225 1.00 98.38 117 LEU A CA 1
ATOM 926 C C . LEU A 1 117 ? -11.378 2.952 0.642 1.00 98.38 117 LEU A C 1
ATOM 928 O O . LEU A 1 117 ? -10.434 2.732 -0.111 1.00 98.38 117 LEU A O 1
ATOM 932 N N . ALA A 1 118 ? -11.205 3.479 1.854 1.00 98.06 118 ALA A N 1
ATOM 933 C CA . ALA A 1 118 ? -9.887 3.778 2.398 1.00 98.06 118 ALA A CA 1
ATOM 934 C C . ALA A 1 118 ? -9.072 2.495 2.595 1.00 98.06 118 ALA A C 1
ATOM 936 O O . ALA A 1 118 ? -7.953 2.406 2.105 1.00 98.06 118 ALA A O 1
ATOM 937 N N . ALA A 1 119 ? -9.652 1.495 3.264 1.00 97.06 119 ALA A N 1
ATOM 938 C CA . ALA A 1 119 ? -8.958 0.265 3.637 1.00 97.06 119 ALA A CA 1
ATOM 939 C C . ALA A 1 119 ? -8.726 -0.701 2.461 1.00 97.06 119 ALA A C 1
ATOM 941 O O . ALA A 1 119 ? -7.718 -1.393 2.438 1.00 97.06 119 ALA A O 1
ATOM 942 N N . MET A 1 120 ? -9.644 -0.763 1.491 1.00 96.56 120 MET A N 1
ATOM 943 C CA . MET A 1 120 ? -9.601 -1.747 0.396 1.00 96.56 120 MET A CA 1
ATOM 944 C C . MET A 1 120 ? -9.097 -1.173 -0.931 1.00 96.56 120 MET A C 1
ATOM 946 O O . MET A 1 120 ? -8.766 -1.940 -1.830 1.00 96.56 120 MET A O 1
ATOM 950 N N . VAL A 1 121 ? -9.065 0.156 -1.084 1.00 97.94 121 VAL A N 1
ATOM 951 C CA . VAL A 1 121 ? -8.647 0.812 -2.334 1.00 97.94 121 VAL A CA 1
ATOM 952 C C . VAL A 1 121 ? -7.517 1.803 -2.078 1.00 97.94 121 VAL A C 1
ATOM 954 O O . VAL A 1 121 ? -6.426 1.630 -2.610 1.00 97.94 121 VAL A O 1
ATOM 957 N N . GLY A 1 122 ? -7.753 2.827 -1.253 1.00 98.62 122 GLY A N 1
ATOM 958 C CA . GLY A 1 122 ? -6.783 3.902 -1.020 1.00 98.62 122 GLY A CA 1
ATOM 959 C C . GLY A 1 122 ? -5.466 3.405 -0.416 1.00 98.62 122 GLY A C 1
ATOM 960 O O . GLY A 1 122 ? -4.405 3.632 -0.993 1.00 98.62 122 GLY A O 1
ATOM 961 N N . GLY A 1 123 ? -5.554 2.688 0.707 1.00 98.06 123 GLY A N 1
ATOM 962 C CA . GLY A 1 123 ? -4.420 2.094 1.416 1.00 98.06 123 GLY A CA 1
ATOM 963 C C . GLY A 1 123 ? -3.589 1.182 0.513 1.00 98.06 123 GLY A C 1
ATOM 964 O O . GLY A 1 123 ? -2.440 1.528 0.252 1.00 98.06 123 GLY A O 1
ATOM 965 N N . PRO A 1 124 ? -4.169 0.112 -0.068 1.00 97.38 124 PRO A N 1
ATOM 966 C CA . PRO A 1 124 ? -3.438 -0.791 -0.956 1.00 97.38 124 PRO A CA 1
ATOM 967 C C . PRO A 1 124 ? -2.740 -0.080 -2.125 1.00 97.38 124 PRO A C 1
ATOM 969 O O . PRO A 1 124 ? -1.570 -0.335 -2.389 1.00 97.38 124 PRO A O 1
ATOM 972 N N . ILE A 1 125 ? -3.397 0.882 -2.790 1.00 98.50 125 ILE A N 1
ATOM 973 C CA . ILE A 1 125 ? -2.761 1.650 -3.877 1.00 98.50 125 ILE A CA 1
ATOM 974 C C . ILE A 1 125 ? -1.556 2.448 -3.363 1.00 98.50 125 ILE A C 1
ATOM 976 O O . ILE A 1 125 ? -0.495 2.452 -3.992 1.00 98.50 125 ILE A O 1
ATOM 980 N N . MET A 1 126 ? -1.710 3.147 -2.238 1.00 98.69 126 MET A N 1
ATOM 981 C CA . MET A 1 126 ? -0.615 3.906 -1.636 1.00 98.69 126 MET A CA 1
ATOM 982 C C . MET A 1 126 ? 0.540 2.995 -1.211 1.00 98.69 126 MET A C 1
ATOM 984 O O . MET A 1 126 ? 1.705 3.346 -1.405 1.00 98.69 126 MET A O 1
ATOM 988 N N . GLU A 1 127 ? 0.225 1.828 -0.656 1.00 98.06 127 GLU A N 1
ATOM 989 C CA . GLU A 1 127 ? 1.204 0.839 -0.225 1.00 98.06 127 GLU A CA 1
ATOM 990 C C . GLU A 1 127 ? 2.042 0.313 -1.394 1.00 98.06 127 GLU A C 1
ATOM 992 O O . GLU A 1 127 ? 3.263 0.210 -1.256 1.00 98.06 127 GLU A O 1
ATOM 997 N N . GLU A 1 128 ? 1.447 0.063 -2.562 1.00 97.25 128 GLU A N 1
ATOM 998 C CA . GLU A 1 128 ? 2.209 -0.345 -3.749 1.00 97.25 128 GLU A CA 1
ATOM 999 C C . GLU A 1 128 ? 3.215 0.734 -4.174 1.00 97.25 128 GLU A C 1
ATOM 1001 O O . GLU A 1 128 ? 4.406 0.459 -4.352 1.00 97.25 128 GLU A O 1
ATOM 1006 N N . PHE A 1 129 ? 2.790 1.999 -4.254 1.00 97.75 129 PHE A N 1
ATOM 1007 C CA . PHE A 1 129 ? 3.696 3.084 -4.641 1.00 97.75 129 PHE A CA 1
ATOM 1008 C C . PHE A 1 129 ? 4.812 3.330 -3.626 1.00 97.75 129 PHE A C 1
ATOM 1010 O O . PHE A 1 129 ? 5.932 3.668 -4.014 1.00 97.75 129 PHE A O 1
ATOM 1017 N N . VAL A 1 130 ? 4.540 3.172 -2.334 1.00 98.31 130 VAL A N 1
ATOM 1018 C CA . VAL A 1 130 ? 5.520 3.454 -1.280 1.00 98.31 130 VAL A CA 1
ATOM 1019 C C . VAL A 1 130 ? 6.458 2.276 -1.081 1.00 98.31 130 VAL A C 1
ATOM 1021 O O . VAL A 1 130 ? 7.676 2.425 -1.190 1.00 98.31 130 VAL A O 1
ATOM 1024 N N . PHE A 1 131 ? 5.901 1.101 -0.812 1.00 98.19 131 PHE A N 1
ATOM 1025 C CA . PHE A 1 131 ? 6.671 -0.057 -0.385 1.00 98.19 131 PHE A CA 1
ATOM 1026 C C . PHE A 1 131 ? 7.196 -0.866 -1.564 1.00 98.19 131 PHE A C 1
ATOM 1028 O O . PHE A 1 131 ? 8.321 -1.359 -1.492 1.00 98.19 131 PHE A O 1
ATOM 1035 N N . ARG A 1 132 ? 6.440 -1.003 -2.658 1.00 96.62 132 ARG A N 1
ATOM 1036 C CA . ARG A 1 132 ? 6.893 -1.804 -3.812 1.00 96.62 132 ARG A CA 1
ATOM 1037 C C . ARG A 1 132 ? 7.604 -0.977 -4.865 1.00 96.62 132 ARG A C 1
ATOM 1039 O O . ARG A 1 132 ? 8.179 -1.527 -5.795 1.00 96.62 132 ARG A O 1
ATOM 1046 N N . ARG A 1 133 ? 7.667 0.342 -4.662 1.00 95.44 133 ARG A N 1
ATOM 1047 C CA . ARG A 1 133 ? 8.381 1.228 -5.572 1.00 95.44 133 ARG A CA 1
ATOM 1048 C C . ARG A 1 133 ? 9.273 2.260 -4.909 1.00 95.44 133 ARG A C 1
ATOM 1050 O O . ARG A 1 133 ? 10.484 2.176 -5.061 1.00 95.44 133 ARG A O 1
ATOM 1057 N N . ALA A 1 134 ? 8.728 3.243 -4.196 1.00 96.81 134 ALA A N 1
ATOM 1058 C CA . ALA A 1 134 ? 9.503 4.386 -3.711 1.00 96.81 134 ALA A CA 1
ATOM 1059 C C . ALA A 1 134 ? 10.675 3.972 -2.808 1.00 96.81 134 ALA A C 1
ATOM 1061 O O . ALA A 1 134 ? 11.802 4.412 -3.044 1.00 96.81 134 ALA A O 1
ATOM 1062 N N . LEU A 1 135 ? 10.425 3.119 -1.810 1.00 97.62 135 LEU A N 1
ATOM 1063 C CA . LEU A 1 135 ? 11.456 2.638 -0.891 1.00 97.62 135 LEU A CA 1
ATOM 1064 C C . LEU A 1 135 ? 12.483 1.757 -1.605 1.00 97.62 135 LEU A C 1
ATOM 1066 O O . LEU A 1 135 ? 13.677 2.009 -1.475 1.00 97.62 135 LEU A O 1
ATOM 1070 N N . ILE A 1 136 ? 12.041 0.787 -2.411 1.00 97.06 136 ILE A N 1
ATOM 1071 C CA . ILE A 1 136 ? 12.949 -0.100 -3.158 1.00 97.06 136 ILE A CA 1
ATOM 1072 C C . ILE A 1 136 ? 13.798 0.705 -4.149 1.00 97.06 136 ILE A C 1
ATOM 1074 O O . ILE A 1 136 ? 15.008 0.508 -4.218 1.00 97.06 136 ILE A O 1
ATOM 1078 N N . GLY A 1 137 ? 13.201 1.676 -4.841 1.00 94.88 137 GLY A N 1
ATOM 1079 C CA . GLY A 1 137 ? 13.859 2.526 -5.831 1.00 94.88 137 GLY A CA 1
ATOM 1080 C C . GLY A 1 137 ? 15.006 3.377 -5.285 1.00 94.88 137 GLY A C 1
ATOM 1081 O O . GLY A 1 137 ? 15.918 3.728 -6.034 1.00 94.88 137 GLY A O 1
ATOM 1082 N N . ILE A 1 138 ? 15.014 3.669 -3.978 1.00 94.94 138 ILE A N 1
ATOM 1083 C CA . ILE A 1 138 ? 16.166 4.302 -3.324 1.00 94.94 138 ILE A CA 1
ATOM 1084 C C . ILE A 1 138 ? 17.374 3.360 -3.389 1.00 94.94 138 ILE A C 1
ATOM 1086 O O . ILE A 1 138 ? 18.445 3.786 -3.808 1.00 94.94 138 ILE A O 1
ATOM 1090 N N . PHE A 1 139 ? 17.204 2.083 -3.042 1.00 95.75 139 PHE A N 1
ATOM 1091 C CA . PHE A 1 139 ? 18.275 1.077 -3.053 1.00 95.75 139 PHE A CA 1
ATOM 1092 C C . PHE A 1 139 ? 18.630 0.598 -4.462 1.00 95.75 139 PHE A C 1
ATOM 1094 O O . PHE A 1 139 ? 19.799 0.348 -4.753 1.00 95.75 139 PHE A O 1
ATOM 1101 N N . ASP A 1 140 ? 17.636 0.510 -5.343 1.00 93.62 140 ASP A N 1
ATOM 1102 C CA . ASP A 1 140 ? 17.798 0.137 -6.749 1.00 93.62 140 ASP A CA 1
ATOM 1103 C C . ASP A 1 140 ? 18.778 1.074 -7.469 1.00 93.62 140 ASP A C 1
ATOM 1105 O O . ASP A 1 140 ? 19.652 0.624 -8.205 1.00 93.62 140 ASP A O 1
ATOM 1109 N N . SER A 1 141 ? 18.744 2.373 -7.137 1.00 89.56 141 SER A N 1
ATOM 1110 C CA . SER A 1 141 ? 19.693 3.363 -7.666 1.00 89.56 141 SER A CA 1
ATOM 1111 C C . SER A 1 141 ? 21.164 3.104 -7.298 1.00 89.56 141 SER A C 1
ATOM 1113 O O . SER A 1 141 ? 22.060 3.667 -7.926 1.00 89.56 141 SER A O 1
ATOM 1115 N N . TYR A 1 142 ? 21.415 2.215 -6.330 1.00 93.12 142 TYR A N 1
ATOM 1116 C CA . TYR A 1 142 ? 22.737 1.731 -5.920 1.00 93.12 142 TYR A CA 1
ATOM 1117 C C . TYR A 1 142 ? 22.969 0.251 -6.276 1.00 93.12 142 TYR A C 1
ATOM 1119 O O . TYR A 1 142 ? 23.907 -0.353 -5.765 1.00 93.12 142 TYR A O 1
ATOM 1127 N N . SER A 1 143 ? 22.135 -0.351 -7.137 1.00 92.31 143 SER A N 1
ATOM 1128 C CA . SER A 1 143 ? 22.177 -1.784 -7.491 1.00 92.31 143 SER A CA 1
ATOM 1129 C C . SER A 1 143 ? 21.954 -2.738 -6.302 1.00 92.31 143 SER A C 1
ATOM 1131 O O . SER A 1 143 ? 22.444 -3.865 -6.297 1.00 92.31 143 SER A O 1
ATOM 1133 N N . LEU A 1 144 ? 21.211 -2.297 -5.279 1.00 95.56 144 LEU A N 1
ATOM 1134 C CA . LEU A 1 144 ? 20.930 -3.049 -4.046 1.00 95.56 144 LEU A CA 1
ATOM 1135 C C . LEU A 1 144 ? 19.448 -3.448 -3.928 1.00 95.56 144 LEU A C 1
ATOM 1137 O O . LEU A 1 144 ? 18.877 -3.437 -2.838 1.00 95.56 144 LEU A O 1
ATOM 1141 N N . THR A 1 145 ? 18.807 -3.808 -5.038 1.00 94.62 145 THR A N 1
ATOM 1142 C CA . THR A 1 145 ? 17.357 -4.059 -5.135 1.00 94.62 145 THR A CA 1
ATOM 1143 C C . THR A 1 145 ? 16.845 -5.069 -4.104 1.00 94.62 145 THR A C 1
ATOM 1145 O O . THR A 1 145 ? 15.866 -4.794 -3.416 1.00 94.62 145 THR A O 1
ATOM 1148 N N . TRP A 1 146 ? 17.546 -6.192 -3.904 1.00 96.19 146 TRP A N 1
ATOM 1149 C CA . TRP A 1 146 ? 17.174 -7.205 -2.904 1.00 96.19 146 TRP A CA 1
ATOM 1150 C C . TRP A 1 146 ? 17.206 -6.679 -1.468 1.00 96.19 146 TRP A C 1
ATOM 1152 O O . TRP A 1 146 ? 16.312 -6.978 -0.678 1.00 96.19 146 TRP A O 1
ATOM 1162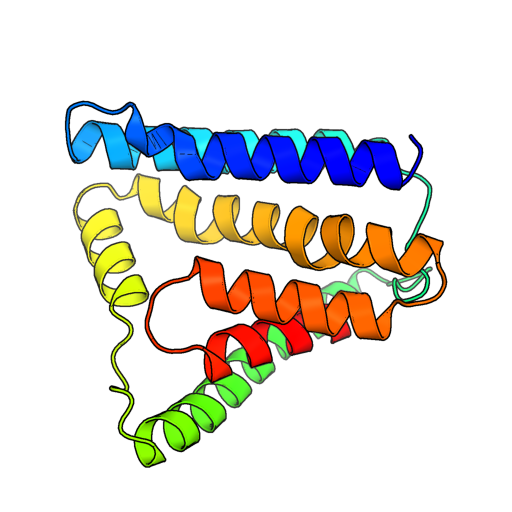 N N . LEU A 1 147 ? 18.206 -5.856 -1.135 1.00 97.31 147 LEU A N 1
ATOM 1163 C CA . LEU A 1 147 ? 18.260 -5.187 0.162 1.00 97.31 147 LEU A CA 1
ATOM 1164 C C . LEU A 1 147 ? 17.086 -4.208 0.305 1.00 97.31 147 LEU A C 1
ATOM 1166 O O . LEU A 1 147 ? 16.467 -4.150 1.364 1.00 97.31 147 LEU A O 1
ATOM 1170 N N . GLY A 1 148 ? 16.738 -3.504 -0.775 1.00 97.44 148 GLY A N 1
ATOM 1171 C CA . GLY A 1 148 ? 15.559 -2.645 -0.839 1.00 97.44 148 GLY A CA 1
ATOM 1172 C C . GLY A 1 148 ? 14.254 -3.395 -0.581 1.00 97.44 148 GLY A C 1
ATOM 1173 O O . GLY A 1 148 ? 13.453 -2.934 0.228 1.00 97.44 148 GLY A O 1
ATOM 1174 N N . ILE A 1 149 ? 14.057 -4.565 -1.198 1.00 97.94 149 ILE A N 1
ATOM 1175 C CA . ILE A 1 149 ? 12.880 -5.421 -0.977 1.00 97.94 149 ILE A CA 1
ATOM 1176 C C . ILE A 1 149 ? 12.793 -5.843 0.494 1.00 97.94 149 ILE A C 1
ATOM 1178 O O . ILE A 1 149 ? 11.738 -5.700 1.112 1.00 97.94 149 ILE A O 1
ATOM 1182 N N . ILE A 1 150 ? 13.898 -6.318 1.078 1.00 98.44 150 ILE A N 1
ATOM 1183 C CA . ILE A 1 150 ? 13.939 -6.763 2.480 1.00 98.44 150 ILE A CA 1
ATOM 1184 C C . ILE A 1 150 ? 13.632 -5.600 3.428 1.00 98.44 150 ILE A C 1
ATOM 1186 O O . ILE A 1 150 ? 12.764 -5.726 4.290 1.00 98.44 150 ILE A O 1
ATOM 1190 N N . ILE A 1 151 ? 14.306 -4.459 3.262 1.00 98.38 151 ILE A N 1
ATOM 1191 C CA . ILE A 1 151 ? 14.112 -3.286 4.125 1.00 98.38 151 ILE A CA 1
ATOM 1192 C C . ILE A 1 151 ? 12.692 -2.741 3.980 1.00 98.38 151 ILE A C 1
ATOM 1194 O O . ILE A 1 151 ? 12.043 -2.464 4.986 1.00 98.38 151 ILE A O 1
ATOM 1198 N N . SER A 1 152 ? 12.182 -2.629 2.755 1.00 98.31 152 SER A N 1
ATOM 1199 C CA . SER A 1 152 ? 10.819 -2.160 2.516 1.00 98.31 152 SER A CA 1
ATOM 1200 C C . SER A 1 152 ? 9.776 -3.083 3.152 1.00 98.31 152 SER A C 1
ATOM 1202 O O . SER A 1 152 ? 8.866 -2.607 3.828 1.00 98.31 152 SER A O 1
ATOM 1204 N N . SER A 1 153 ? 9.958 -4.401 3.032 1.00 98.56 153 SER A N 1
ATOM 1205 C CA . SER A 1 153 ? 9.079 -5.406 3.646 1.00 98.56 153 SER A CA 1
ATOM 1206 C C . SER A 1 153 ? 9.122 -5.365 5.176 1.00 98.56 153 SER A C 1
ATOM 1208 O O . SER A 1 153 ? 8.093 -5.531 5.826 1.00 98.56 153 SER A O 1
ATOM 1210 N N . LEU A 1 154 ? 10.290 -5.097 5.772 1.00 98.44 154 LEU A N 1
ATOM 1211 C CA . LEU A 1 154 ? 10.413 -4.890 7.218 1.00 98.44 154 LEU A CA 1
ATOM 1212 C C . LEU A 1 154 ? 9.685 -3.622 7.666 1.00 98.44 154 LEU A C 1
ATOM 1214 O O . LEU A 1 154 ? 8.927 -3.671 8.630 1.00 98.44 154 LEU A O 1
ATOM 1218 N N . ILE A 1 155 ? 9.876 -2.497 6.968 1.00 98.25 155 ILE A N 1
ATOM 1219 C CA . ILE A 1 155 ? 9.180 -1.241 7.291 1.00 98.25 155 ILE A CA 1
ATOM 1220 C C . ILE A 1 155 ? 7.666 -1.438 7.167 1.00 98.25 155 ILE A C 1
ATOM 1222 O O . ILE A 1 155 ? 6.938 -1.055 8.081 1.00 98.25 155 ILE A O 1
ATOM 1226 N N . PHE A 1 156 ? 7.202 -2.084 6.092 1.00 98.00 156 PHE A N 1
ATOM 1227 C CA . PHE A 1 156 ? 5.802 -2.464 5.904 1.00 98.00 156 PHE A CA 1
ATOM 1228 C C . PHE A 1 156 ? 5.277 -3.259 7.106 1.00 98.00 156 PHE A C 1
ATOM 1230 O O . PHE A 1 156 ? 4.233 -2.922 7.654 1.00 98.00 156 PHE A O 1
ATOM 1237 N N . ALA A 1 157 ? 6.027 -4.248 7.592 1.00 97.56 157 ALA A N 1
ATOM 1238 C CA . ALA A 1 157 ? 5.625 -5.030 8.754 1.00 97.56 157 ALA A CA 1
ATOM 1239 C C . ALA A 1 157 ? 5.542 -4.214 10.053 1.00 97.56 157 ALA A C 1
ATOM 1241 O O . ALA A 1 157 ? 4.589 -4.359 10.818 1.00 97.56 157 ALA A O 1
ATOM 1242 N N . PHE A 1 158 ? 6.499 -3.316 10.293 1.00 96.75 158 PHE A N 1
ATOM 1243 C CA . PHE A 1 158 ? 6.512 -2.485 11.498 1.00 96.75 158 PHE A CA 1
ATOM 1244 C C . PHE A 1 158 ? 5.366 -1.474 11.551 1.00 96.75 158 PHE A C 1
ATOM 1246 O O . PHE A 1 158 ? 4.815 -1.241 12.628 1.00 96.75 158 PHE A O 1
ATOM 1253 N N . ILE A 1 159 ? 4.988 -0.871 10.419 1.00 95.25 159 ILE A N 1
ATOM 1254 C CA . ILE A 1 159 ? 3.935 0.155 10.413 1.00 95.25 159 ILE A CA 1
ATOM 1255 C C . ILE A 1 159 ? 2.536 -0.408 10.680 1.00 95.25 159 ILE A C 1
ATOM 1257 O O . ILE A 1 159 ? 1.663 0.351 11.090 1.00 95.25 159 ILE A O 1
ATOM 1261 N N . HIS A 1 160 ? 2.327 -1.716 10.494 1.00 93.88 160 HIS A N 1
ATOM 1262 C CA . HIS A 1 160 ? 1.040 -2.356 10.766 1.00 93.88 160 HIS A CA 1
ATOM 1263 C C . HIS A 1 160 ? 0.741 -2.472 12.266 1.00 93.88 160 HIS A C 1
ATOM 1265 O O . HIS A 1 160 ? -0.426 -2.542 12.634 1.00 93.88 160 HIS A O 1
ATOM 1271 N N . GLN A 1 161 ? 1.768 -2.463 13.132 1.00 90.81 161 GLN A N 1
ATOM 1272 C CA . GLN A 1 161 ? 1.637 -2.425 14.602 1.00 90.81 161 GLN A CA 1
ATOM 1273 C C . GLN A 1 161 ? 0.632 -3.434 15.191 1.00 90.81 161 GLN A C 1
ATOM 1275 O O . GLN A 1 161 ? -0.024 -3.172 16.195 1.00 90.81 161 GLN A O 1
ATOM 1280 N N . ASP A 1 162 ? 0.529 -4.606 14.571 1.00 91.44 162 ASP A N 1
ATOM 1281 C CA . ASP A 1 162 ? -0.535 -5.580 14.831 1.00 91.44 162 ASP A CA 1
ATOM 1282 C C . ASP A 1 162 ? 0.018 -6.927 15.329 1.00 91.44 162 ASP A C 1
ATOM 1284 O O . ASP A 1 162 ? -0.636 -7.956 15.261 1.00 91.44 162 ASP A O 1
ATOM 1288 N N . GLY A 1 163 ? 1.268 -6.951 15.807 1.00 91.00 163 GLY A N 1
ATOM 1289 C CA . GLY A 1 163 ? 1.917 -8.143 16.377 1.00 91.00 163 GLY A CA 1
ATOM 1290 C C . GLY A 1 163 ? 2.352 -9.212 15.362 1.00 91.00 163 GLY A C 1
ATOM 1291 O O . GLY A 1 163 ? 3.281 -9.964 15.641 1.00 91.00 163 GLY A O 1
ATOM 1292 N N . HIS A 1 164 ? 1.766 -9.222 14.166 1.00 95.56 164 HIS A N 1
ATOM 1293 C CA . HIS A 1 164 ? 2.032 -10.185 13.094 1.00 95.56 164 HIS A CA 1
ATOM 1294 C C . HIS A 1 164 ? 3.230 -9.809 12.200 1.00 95.56 164 HIS A C 1
ATOM 1296 O O . HIS A 1 164 ? 3.112 -9.648 10.981 1.00 95.56 164 HIS A O 1
ATOM 1302 N N . LEU A 1 165 ? 4.403 -9.594 12.804 1.00 95.81 165 LEU A N 1
ATOM 1303 C CA . LEU A 1 165 ? 5.594 -9.119 12.086 1.00 95.81 165 LEU A CA 1
ATOM 1304 C C . LEU A 1 165 ? 6.001 -10.059 10.939 1.00 95.81 165 LEU A C 1
ATOM 1306 O O . LEU A 1 165 ? 6.341 -9.583 9.855 1.00 95.81 165 LEU A O 1
ATOM 1310 N N . LEU A 1 166 ? 5.974 -11.378 11.161 1.00 97.06 166 LEU A N 1
ATOM 1311 C CA . LEU A 1 166 ? 6.394 -12.353 10.155 1.00 97.06 166 LEU A CA 1
ATOM 1312 C C . LEU A 1 166 ? 5.381 -12.409 9.010 1.00 97.06 166 LEU A C 1
ATOM 1314 O O . LEU A 1 166 ? 5.790 -12.489 7.850 1.00 97.06 166 LEU A O 1
ATOM 1318 N N . LEU A 1 167 ? 4.084 -12.317 9.313 1.00 97.31 167 LEU A N 1
ATOM 1319 C CA . LEU A 1 167 ? 3.024 -12.257 8.305 1.00 97.31 167 LEU A CA 1
ATOM 1320 C C . LEU A 1 167 ? 3.187 -11.046 7.391 1.00 97.31 167 LEU A C 1
ATOM 1322 O O . LEU A 1 167 ? 3.296 -11.208 6.174 1.00 97.31 167 LEU A O 1
ATOM 1326 N N . TYR A 1 168 ? 3.241 -9.842 7.964 1.00 97.75 168 TYR A N 1
ATOM 1327 C CA . TYR A 1 168 ? 3.339 -8.628 7.161 1.00 97.75 168 TYR A CA 1
ATOM 1328 C C . TYR A 1 168 ? 4.671 -8.553 6.416 1.00 97.75 168 TYR A C 1
ATOM 1330 O O . TYR A 1 168 ? 4.678 -8.145 5.259 1.00 97.75 168 TYR A O 1
ATOM 1338 N N . PHE A 1 169 ? 5.782 -9.013 7.003 1.00 98.44 169 PHE A N 1
ATOM 1339 C CA . PHE A 1 169 ? 7.055 -9.109 6.282 1.00 98.44 169 PHE A CA 1
ATOM 1340 C C . PHE A 1 169 ? 6.949 -10.063 5.085 1.00 98.44 169 PHE A C 1
ATOM 1342 O O . PHE A 1 169 ? 7.395 -9.725 3.990 1.00 98.44 169 PHE A O 1
ATOM 1349 N N . SER A 1 170 ? 6.329 -11.232 5.273 1.00 98.31 170 SER A N 1
ATOM 1350 C CA . SER A 1 170 ? 6.190 -12.248 4.223 1.00 98.31 170 SER A CA 1
ATOM 1351 C C . SER A 1 170 ? 5.300 -11.770 3.077 1.00 98.31 170 SER A C 1
ATOM 1353 O O . SER A 1 170 ? 5.664 -11.945 1.917 1.00 98.31 170 SER A O 1
ATOM 1355 N N . LEU A 1 171 ? 4.174 -11.113 3.377 1.00 97.94 171 LEU A N 1
ATOM 1356 C CA . LEU A 1 171 ? 3.314 -10.468 2.374 1.00 97.94 171 LEU A CA 1
ATOM 1357 C C . LEU A 1 171 ? 4.035 -9.293 1.693 1.00 97.94 171 LEU A C 1
ATOM 1359 O O . LEU A 1 171 ? 4.028 -9.173 0.470 1.00 97.94 171 LEU A O 1
ATOM 1363 N N . GLY A 1 172 ? 4.728 -8.480 2.497 1.00 97.75 172 GLY A N 1
ATOM 1364 C CA . GLY A 1 172 ? 5.759 -7.509 2.125 1.00 97.75 172 GLY A CA 1
ATOM 1365 C C . GLY A 1 172 ? 6.593 -7.963 0.932 1.00 97.75 172 GLY A C 1
ATOM 1366 O O . GLY A 1 172 ? 6.532 -7.422 -0.181 1.00 97.75 172 GLY A O 1
ATOM 1367 N N . PHE A 1 173 ? 7.330 -9.028 1.207 1.00 98.25 173 PHE A N 1
ATOM 1368 C CA . PHE A 1 173 ? 8.296 -9.631 0.318 1.00 98.25 173 PHE A CA 1
ATOM 1369 C C . PHE A 1 173 ? 7.612 -10.268 -0.891 1.00 98.25 173 PHE A C 1
ATOM 1371 O O . PHE A 1 173 ? 7.985 -9.968 -2.021 1.00 98.25 173 PHE A O 1
ATOM 1378 N N . PHE A 1 174 ? 6.571 -11.076 -0.667 1.00 97.94 174 PHE A N 1
ATOM 1379 C CA . PHE A 1 174 ? 5.834 -11.781 -1.715 1.00 97.94 174 PHE A CA 1
ATOM 1380 C C . PHE A 1 174 ? 5.265 -10.836 -2.776 1.00 97.94 174 PHE A C 1
ATOM 1382 O O . PHE A 1 174 ? 5.488 -11.068 -3.961 1.00 97.94 174 PHE A O 1
ATOM 1389 N N . PHE A 1 175 ? 4.600 -9.747 -2.381 1.00 96.50 175 PHE A N 1
ATOM 1390 C CA . PHE A 1 175 ? 4.043 -8.796 -3.349 1.00 96.50 175 PHE A CA 1
ATOM 1391 C C . PHE A 1 175 ? 5.125 -8.108 -4.186 1.00 96.50 175 PHE A C 1
ATOM 1393 O O . PHE A 1 175 ? 4.893 -7.831 -5.357 1.00 96.50 175 PHE A O 1
ATOM 1400 N N . SER A 1 176 ? 6.335 -7.922 -3.644 1.00 95.50 176 SER A N 1
ATOM 1401 C CA . SER A 1 176 ? 7.466 -7.397 -4.426 1.00 95.50 176 SER A CA 1
ATOM 1402 C C . SER A 1 176 ? 7.889 -8.343 -5.557 1.00 95.50 176 SER A C 1
ATOM 1404 O O . SER A 1 176 ? 8.416 -7.884 -6.562 1.00 95.50 176 SER A O 1
ATOM 1406 N N . LEU A 1 177 ? 7.661 -9.654 -5.412 1.00 93.75 177 LEU A N 1
ATOM 1407 C CA . LEU A 1 177 ? 8.020 -10.665 -6.415 1.00 93.75 177 LEU A CA 1
ATOM 1408 C C . LEU A 1 177 ? 7.002 -10.786 -7.559 1.00 93.75 177 LEU A C 1
ATOM 1410 O O . LEU A 1 177 ? 7.229 -11.564 -8.482 1.00 93.75 177 LEU A O 1
ATOM 1414 N N . LEU A 1 178 ? 5.873 -10.073 -7.488 1.00 92.06 178 LEU A N 1
ATOM 1415 C CA . LEU A 1 178 ? 4.847 -10.075 -8.537 1.00 92.06 178 LEU A CA 1
ATOM 1416 C C . LEU A 1 178 ? 5.124 -9.058 -9.663 1.00 92.06 178 LEU A C 1
ATOM 1418 O O . LEU A 1 178 ? 4.363 -9.016 -10.632 1.00 92.06 178 LEU A O 1
ATOM 1422 N N . TYR A 1 179 ? 6.174 -8.243 -9.522 1.00 86.06 179 TYR A N 1
ATOM 1423 C CA . TYR A 1 179 ? 6.602 -7.203 -10.467 1.00 86.06 179 TYR A CA 1
ATOM 1424 C C . TYR A 1 179 ? 7.586 -7.740 -11.510 1.00 86.06 179 TYR A C 1
ATOM 1426 O O . TYR A 1 179 ? 7.515 -7.264 -12.673 1.00 86.06 179 TYR A O 1
#

Foldseek 3Di:
DDLQVLLVVLVVLVVCLVCQLVPDPDPVSSLVSNLVSLQVSLVVNVVSCVPDDDDFPLDDPDDDPVNVVVLVVVVVVVLVVLLVVLLVVVVVVVQDSDFPLVVVQVVSCVVPVSSCCSVVPSVVSSLCSNLLGSQLSVCSVVVNNVVSLQVSQQVQLVVSVGRSSRSSSSSSNSVNNSD

Organism: NCBI:txid1302649

Sequence (179 aa):
MSIQKYSLFTILLYIIAFFSPIFATTSQASTTTTTVSYLLGAVLMILLYSNQVTKLTFENDHSSLVSVLFWGIVGIFLAIFLQTLIMQVEQFFGVPIESQNTQNIIRLVLQQPLFALAAMVGGPIMEEFVFRRALIGIFDSYSLTWLGIIISSLIFAFIHQDGHLLLYFSLGFFFSLLY